Protein AF-A0A8S0FTX5-F1 (afdb_monomer_lite)

Foldseek 3Di:
DLVVLVVCVVVVAQEDEDAQAPALAGLAPDQQGAHDCPQPVATNDDNPDRRQQVVQVSSVVSNHAYAHEHALWFQDPFQDPVVVVRLVVQPPHRVHGCCVVCVVQWDDDPGTITGDPPDVVSVVSSVVRVVVDVVPDPHPHYHYDDPDDPPDDPPDD

Radius of gyration: 16.83 Å; chains: 1; bounding box: 42×27×59 Å

InterPro domains:
  IPR003790 Glycosyl hydrolase-like 10 [PF02638] (1-150)
  IPR017853 Glycoside hydrolase superfamily [SSF51445] (3-145)
  IPR052177 Divisome-localized Glycosyl Hydrolase [PTHR43405] (2-148)

Organism: Escherichia coli (NCBI:txid562)

Secondary structure (DSSP, 8-state):
-HHHHHHHHHTT--EEEEEEESSSSBSS--SSSPBPHHHHSSTT---SS-HHHHHHHHHHTTT-EEEEEE-SSB--S---HHHHHHHHHGGGSSSPPHHHH-GGGEEEETTEEEE-TTSHHHHHHHHHHHHHHHHHS--SEEEE-------------

pLDDT: mean 92.81, std 14.63, range [36.41, 98.69]

Sequence (157 aa):
MIDKLDHLQRLGINTVFFQVKPDGTALWPSKILPWSDLMTGKIGENPGYDPLQFMLDEAHKRGMKVHAWFNPYRVSVNTKPGTIRELNSTLSQQPASVYVQHRDWIRTSGDRFVLDPGIPEVQDWITSIVAEVVSRYPVDGVQFDDYLAILSHQVHG

Structure (mmCIF, N/CA/C/O backbone):
data_AF-A0A8S0FTX5-F1
#
_entry.id   AF-A0A8S0FTX5-F1
#
loop_
_atom_site.group_PDB
_atom_site.id
_atom_site.type_symbol
_atom_site.label_atom_id
_atom_site.label_alt_id
_atom_site.label_comp_id
_atom_site.label_asym_id
_atom_site.label_entity_id
_atom_site.label_seq_id
_atom_site.pdbx_PDB_ins_code
_atom_site.Cartn_x
_atom_site.Cartn_y
_atom_site.Cartn_z
_atom_site.occupancy
_atom_site.B_iso_or_equiv
_atom_site.auth_seq_id
_atom_site.auth_comp_id
_atom_site.auth_asym_id
_atom_site.auth_atom_id
_atom_site.pdbx_PDB_model_num
ATOM 1 N N . MET A 1 1 ? -6.545 11.758 13.683 1.00 83.38 1 MET A N 1
ATOM 2 C CA . MET A 1 1 ? -7.378 10.661 13.134 1.00 83.38 1 MET A CA 1
ATOM 3 C C . MET A 1 1 ? -8.591 10.401 14.018 1.00 83.38 1 MET A C 1
ATOM 5 O O . MET A 1 1 ? -9.698 10.438 13.506 1.00 83.38 1 MET A O 1
ATOM 9 N N . ILE A 1 2 ? -8.390 10.257 15.331 1.00 93.88 2 ILE A N 1
ATOM 10 C CA . ILE A 1 2 ? -9.449 10.106 16.345 1.00 93.88 2 ILE A CA 1
ATOM 11 C C . ILE A 1 2 ? -10.543 11.182 16.236 1.00 93.88 2 ILE A C 1
ATOM 13 O O . ILE A 1 2 ? -11.688 10.833 15.976 1.00 93.88 2 ILE A O 1
ATOM 17 N N . ASP A 1 3 ? -10.188 12.472 16.269 1.00 94.50 3 ASP A N 1
ATOM 18 C CA . ASP A 1 3 ? -11.183 13.560 16.185 1.00 94.50 3 ASP A CA 1
ATOM 19 C C . ASP A 1 3 ? -12.047 13.505 14.916 1.00 94.50 3 ASP A C 1
ATOM 21 O O . ASP A 1 3 ? -13.216 13.894 14.924 1.00 94.50 3 ASP A O 1
ATOM 25 N N . LYS A 1 4 ? -11.472 13.009 13.808 1.00 93.81 4 LYS A N 1
ATOM 26 C CA . LYS A 1 4 ? -12.204 12.810 12.552 1.00 93.81 4 LYS A CA 1
ATOM 27 C C . LYS A 1 4 ? -13.207 11.671 12.703 1.00 93.81 4 LYS A C 1
ATOM 29 O O . LYS A 1 4 ? -14.354 11.855 12.324 1.00 93.81 4 LYS A O 1
ATOM 34 N N . LEU A 1 5 ? -12.809 10.536 13.279 1.00 95.75 5 LEU A N 1
ATOM 35 C CA . LEU A 1 5 ? -13.717 9.414 13.535 1.00 95.75 5 LEU A CA 1
ATOM 36 C C . LEU A 1 5 ? -14.842 9.806 14.500 1.00 95.75 5 LEU A C 1
ATOM 38 O O . LEU A 1 5 ? -16.001 9.529 14.211 1.00 95.75 5 LEU A O 1
ATOM 42 N N . ASP A 1 6 ? -14.532 10.535 15.575 1.00 96.06 6 ASP A N 1
ATOM 43 C CA . ASP A 1 6 ? -15.546 11.054 16.501 1.00 96.06 6 ASP A CA 1
ATOM 44 C C . ASP A 1 6 ? -16.527 11.991 15.791 1.00 96.06 6 ASP A C 1
ATOM 46 O O . ASP A 1 6 ? -17.733 11.963 16.037 1.00 96.06 6 ASP A O 1
ATOM 50 N N . HIS A 1 7 ? -16.021 12.840 14.895 1.00 96.56 7 HIS A N 1
ATOM 51 C CA . HIS A 1 7 ? -16.865 13.722 14.104 1.00 96.56 7 HIS A CA 1
ATOM 52 C C . HIS A 1 7 ? -17.771 12.947 13.142 1.00 96.56 7 HIS A C 1
ATOM 54 O O . HIS A 1 7 ? -18.969 13.214 13.114 1.00 96.56 7 HIS A O 1
ATOM 60 N N . LEU A 1 8 ? -17.231 11.971 12.406 1.00 95.56 8 LEU A N 1
ATOM 61 C CA . LEU A 1 8 ? -18.004 11.122 11.493 1.00 95.56 8 LEU A CA 1
ATOM 62 C C . LEU A 1 8 ? -19.091 10.345 12.250 1.00 95.56 8 LEU A C 1
ATOM 64 O O . LEU A 1 8 ? -20.241 10.328 11.816 1.00 95.56 8 LEU A O 1
ATOM 68 N N . GLN A 1 9 ? -18.761 9.786 13.416 1.00 96.31 9 GLN A N 1
ATOM 69 C CA . GLN A 1 9 ? -19.722 9.080 14.261 1.00 96.31 9 GLN A CA 1
ATOM 70 C C . GLN A 1 9 ? -20.859 10.006 14.725 1.00 96.31 9 GLN A C 1
ATOM 72 O O . GLN A 1 9 ? -22.026 9.629 14.640 1.00 96.31 9 GLN A O 1
ATOM 77 N N . ARG A 1 10 ? -20.554 11.247 15.145 1.00 96.81 10 ARG A N 1
ATOM 78 C CA . ARG A 1 10 ? -21.583 12.249 15.504 1.00 96.81 10 ARG A CA 1
ATOM 79 C C . ARG A 1 10 ? -22.504 12.612 14.337 1.00 96.81 10 ARG A C 1
ATOM 81 O O . ARG A 1 10 ? -23.646 12.989 14.572 1.00 96.81 10 ARG A O 1
ATOM 88 N N . LEU A 1 11 ? -22.018 12.501 13.102 1.00 97.19 11 LEU A N 1
ATOM 89 C CA . LEU A 1 11 ? -22.813 12.702 11.888 1.00 97.19 11 LEU A CA 1
ATOM 90 C C . LEU A 1 11 ? -23.630 11.459 11.488 1.00 97.19 11 LEU A C 1
ATOM 92 O O . LEU A 1 11 ? -24.319 11.491 10.472 1.00 97.19 11 LEU A O 1
ATOM 96 N N . GLY A 1 12 ? -23.563 10.367 12.257 1.00 96.38 12 GLY A N 1
ATOM 97 C CA . GLY A 1 12 ? -24.260 9.114 11.960 1.00 96.38 12 GLY A CA 1
ATOM 98 C C . GLY A 1 12 ? -23.581 8.253 10.891 1.00 96.38 12 GLY A C 1
ATOM 99 O O . GLY A 1 12 ? -24.172 7.277 10.429 1.00 96.38 12 GLY A O 1
ATOM 100 N N . ILE A 1 13 ? -22.348 8.582 10.489 1.00 97.38 13 ILE A N 1
ATOM 101 C CA . ILE A 1 13 ? -21.572 7.755 9.559 1.00 97.38 13 ILE A CA 1
ATOM 102 C C . ILE A 1 13 ? -21.100 6.502 10.296 1.00 97.38 13 ILE A C 1
ATOM 104 O O . ILE A 1 13 ? -20.547 6.579 11.390 1.00 97.38 13 ILE A O 1
ATOM 108 N N . ASN A 1 14 ? -21.298 5.345 9.668 1.00 96.69 14 ASN A N 1
ATOM 109 C CA . ASN A 1 14 ? -20.987 4.036 10.243 1.00 96.69 14 ASN A CA 1
ATOM 110 C C . ASN A 1 14 ? -19.910 3.261 9.470 1.00 96.69 14 ASN A C 1
ATOM 112 O O . ASN A 1 14 ? -19.592 2.144 9.855 1.00 96.69 14 ASN A O 1
ATOM 116 N N . THR A 1 15 ? -19.379 3.812 8.375 1.00 97.81 15 THR A N 1
ATOM 117 C CA . THR A 1 15 ? -18.405 3.134 7.508 1.00 97.81 15 THR A CA 1
ATOM 118 C C . THR A 1 15 ? -17.348 4.123 7.035 1.00 97.81 15 THR A C 1
ATOM 120 O O . THR A 1 15 ? -17.674 5.235 6.619 1.00 97.81 15 THR A O 1
ATOM 123 N N . VAL A 1 16 ? -16.082 3.713 7.085 1.00 97.44 16 VAL A N 1
ATOM 124 C CA . VAL A 1 16 ? -14.923 4.466 6.601 1.00 97.44 16 VAL A CA 1
ATOM 125 C C . VAL A 1 16 ? -14.259 3.688 5.472 1.00 97.44 16 VAL A C 1
ATOM 127 O O . VAL A 1 16 ? -13.898 2.526 5.640 1.00 97.44 16 VAL A O 1
ATOM 130 N N . PHE A 1 17 ? -14.046 4.345 4.334 1.00 97.44 17 PHE A N 1
ATOM 131 C CA . PHE A 1 17 ? -13.146 3.854 3.293 1.00 97.44 17 PHE A CA 1
ATOM 132 C C . PHE A 1 17 ? -11.752 4.409 3.566 1.00 97.44 17 PHE A C 1
ATOM 134 O O . PHE A 1 17 ? -11.515 5.608 3.406 1.00 97.44 17 PHE A O 1
ATOM 141 N N . PHE A 1 18 ? -10.838 3.558 4.021 1.00 97.69 18 PHE A N 1
ATOM 142 C CA . PHE A 1 18 ? -9.475 3.970 4.343 1.00 97.69 18 PHE A CA 1
ATOM 143 C C . PHE A 1 18 ? -8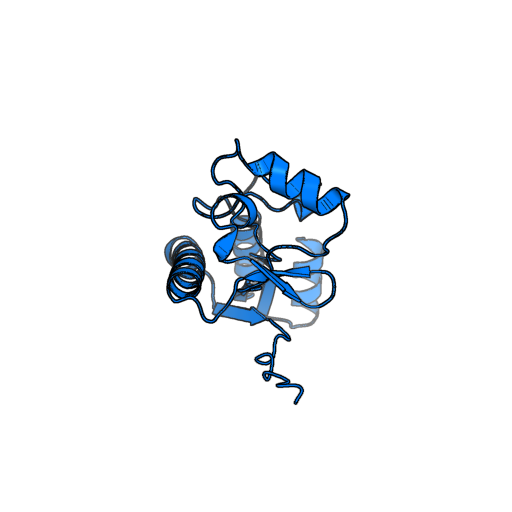.534 3.563 3.212 1.00 97.69 18 PHE A C 1
ATOM 145 O O . PHE A 1 18 ? -8.417 2.377 2.911 1.00 97.69 18 PHE A O 1
ATOM 152 N N . GLN A 1 19 ? -7.888 4.538 2.566 1.00 97.06 19 GLN A N 1
ATOM 153 C CA . GLN A 1 19 ? -6.970 4.283 1.454 1.00 97.06 19 GLN A CA 1
ATOM 154 C C . GLN A 1 19 ? -5.692 3.623 1.966 1.00 97.06 19 GLN A C 1
ATOM 156 O O . GLN A 1 19 ? -4.785 4.312 2.409 1.00 97.06 19 GLN A O 1
ATOM 161 N N . VAL A 1 20 ? -5.614 2.297 1.912 1.00 97.94 20 VAL A N 1
ATOM 162 C CA . VAL A 1 20 ? -4.454 1.547 2.414 1.00 97.94 20 VAL A CA 1
ATOM 163 C C . VAL A 1 20 ? -3.331 1.480 1.385 1.00 97.94 20 VAL A C 1
ATOM 165 O O . VAL A 1 20 ? -2.161 1.499 1.759 1.00 97.94 20 VAL A O 1
ATOM 168 N N . LYS A 1 21 ? -3.686 1.427 0.095 1.00 97.56 21 LYS A N 1
ATOM 169 C CA . LYS A 1 21 ? -2.763 1.387 -1.048 1.00 97.56 21 LYS A CA 1
ATOM 170 C C . LYS A 1 21 ? -3.075 2.566 -1.979 1.00 97.56 21 LYS A C 1
ATOM 172 O O . LYS A 1 21 ? -3.925 2.418 -2.862 1.00 97.56 21 LYS A O 1
ATOM 177 N N . PRO A 1 22 ? -2.459 3.741 -1.774 1.00 95.56 22 PRO A N 1
ATOM 178 C CA . PRO A 1 22 ? -2.685 4.910 -2.629 1.00 95.56 22 PRO A CA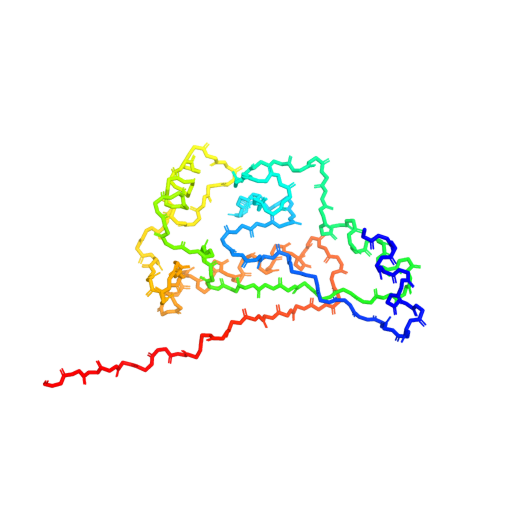 1
ATOM 179 C C . PRO A 1 22 ? -2.081 4.748 -4.035 1.00 95.56 22 PRO A C 1
ATOM 181 O O . PRO A 1 22 ? -2.643 5.250 -5.010 1.00 95.56 22 PRO A O 1
ATOM 184 N N . ASP A 1 23 ? -0.955 4.042 -4.138 1.00 95.62 23 ASP A N 1
ATOM 185 C CA . ASP A 1 23 ? -0.198 3.775 -5.365 1.00 95.62 23 ASP A CA 1
ATOM 186 C C . ASP A 1 23 ? 0.648 2.491 -5.216 1.00 95.62 23 ASP A C 1
ATOM 188 O O . ASP A 1 23 ? 0.168 1.507 -4.654 1.00 95.62 23 ASP A O 1
ATOM 192 N N . GLY A 1 24 ? 1.885 2.445 -5.723 1.00 96.56 24 GLY A N 1
ATOM 193 C CA . GLY A 1 24 ? 2.799 1.306 -5.584 1.00 96.56 24 GLY A CA 1
ATOM 194 C C . GLY A 1 24 ? 3.369 1.112 -4.171 1.00 96.56 24 GLY A C 1
ATOM 195 O O . GLY A 1 24 ? 4.415 0.479 -4.034 1.00 96.56 24 GLY A O 1
ATOM 196 N N . THR A 1 25 ? 2.722 1.673 -3.146 1.00 98.12 25 THR A N 1
ATOM 197 C CA . THR A 1 25 ? 3.157 1.699 -1.745 1.00 98.12 25 THR A CA 1
ATOM 198 C C . THR A 1 25 ? 2.019 1.339 -0.777 1.00 98.12 25 THR A C 1
ATOM 200 O O . THR A 1 25 ? 0.849 1.281 -1.165 1.00 98.12 25 THR A O 1
ATOM 203 N N . ALA A 1 26 ? 2.356 1.078 0.490 1.00 98.31 26 ALA A N 1
ATOM 204 C CA . ALA A 1 26 ? 1.430 0.608 1.521 1.00 98.31 26 ALA A CA 1
ATOM 205 C C . ALA A 1 26 ? 1.398 1.495 2.778 1.00 98.31 26 ALA A C 1
ATOM 207 O O . ALA A 1 26 ? 2.424 1.995 3.243 1.00 98.31 26 ALA A O 1
ATOM 208 N N . LEU A 1 27 ? 0.209 1.615 3.378 1.00 98.25 27 LEU A N 1
ATOM 209 C CA . LEU A 1 27 ? -0.026 2.151 4.727 1.00 98.25 27 LEU A CA 1
ATOM 210 C C . LEU A 1 27 ? -0.243 1.032 5.763 1.00 98.25 27 LEU A C 1
ATOM 212 O O . LEU A 1 27 ? -1.067 1.150 6.667 1.00 98.25 27 LEU A O 1
ATOM 216 N N . TRP A 1 28 ? 0.505 -0.060 5.614 1.00 98.56 28 TRP A N 1
ATOM 217 C CA . TRP A 1 28 ? 0.631 -1.169 6.561 1.00 98.56 28 TRP A CA 1
ATOM 218 C C . TRP A 1 28 ? 2.025 -1.808 6.381 1.00 98.56 28 TRP A C 1
ATOM 220 O O . TRP A 1 28 ? 2.641 -1.613 5.329 1.00 98.56 28 TRP A O 1
ATOM 230 N N . PRO A 1 29 ? 2.546 -2.580 7.355 1.00 98.12 29 PRO A N 1
ATOM 231 C CA . PRO A 1 29 ? 3.814 -3.299 7.234 1.00 98.12 29 PRO A CA 1
ATOM 232 C C . PRO A 1 29 ? 3.683 -4.481 6.261 1.00 98.12 29 PRO A C 1
ATOM 234 O O . PRO A 1 29 ? 3.580 -5.644 6.674 1.00 98.12 29 PRO A O 1
ATOM 237 N N . SER A 1 30 ? 3.629 -4.177 4.965 1.00 98.38 30 SER A N 1
ATOM 238 C CA . SER A 1 30 ? 3.533 -5.145 3.873 1.00 98.38 30 SER A CA 1
ATOM 239 C C . SER A 1 30 ? 4.850 -5.890 3.669 1.00 98.38 30 SER A C 1
ATOM 241 O O . SER A 1 30 ? 5.935 -5.332 3.822 1.00 98.38 30 SER A O 1
ATOM 243 N N . LYS A 1 31 ? 4.754 -7.164 3.284 1.00 97.75 31 LYS A N 1
ATOM 244 C CA . LYS A 1 31 ? 5.894 -7.943 2.780 1.00 97.75 31 LYS A CA 1
ATOM 245 C C . LYS A 1 31 ? 6.085 -7.804 1.265 1.00 97.75 31 LYS A C 1
ATOM 247 O O . LYS A 1 31 ? 7.066 -8.319 0.739 1.00 97.75 31 LYS A O 1
ATOM 252 N N . ILE A 1 32 ? 5.148 -7.147 0.580 1.00 98.31 32 ILE A N 1
ATOM 253 C CA . ILE A 1 32 ? 5.075 -7.037 -0.883 1.00 98.31 32 ILE A CA 1
ATOM 254 C C . ILE A 1 32 ? 5.363 -5.601 -1.337 1.00 98.31 32 ILE A C 1
ATOM 256 O O . ILE A 1 32 ? 6.050 -5.400 -2.333 1.00 98.31 32 ILE A O 1
ATOM 260 N N . LEU A 1 33 ? 4.853 -4.605 -0.607 1.00 98.38 33 LEU A N 1
ATOM 261 C CA . LEU A 1 33 ? 4.913 -3.187 -0.967 1.00 98.38 33 LEU A CA 1
ATOM 262 C C . LEU A 1 33 ? 5.800 -2.383 -0.008 1.00 98.38 33 LEU A C 1
ATOM 264 O O . LEU A 1 33 ? 5.722 -2.595 1.205 1.00 98.38 33 LEU A O 1
ATOM 268 N N . PRO A 1 34 ? 6.609 -1.426 -0.500 1.00 98.12 34 PRO A N 1
ATOM 269 C CA . PRO A 1 34 ? 7.307 -0.496 0.378 1.00 98.12 34 PRO A CA 1
ATOM 270 C C . PRO A 1 34 ? 6.309 0.421 1.096 1.00 98.12 34 PRO A C 1
ATOM 272 O O . PRO A 1 34 ? 5.198 0.663 0.615 1.00 98.12 34 PRO A O 1
ATOM 275 N N . TRP A 1 35 ? 6.727 0.982 2.231 1.00 98.44 35 TRP A N 1
ATOM 276 C CA . TRP A 1 35 ? 5.956 2.008 2.933 1.00 98.44 35 TRP A CA 1
ATOM 277 C C . TRP A 1 35 ? 5.670 3.215 2.043 1.00 98.44 35 TRP A C 1
ATOM 279 O O . TRP A 1 35 ? 6.523 3.645 1.264 1.00 98.44 35 TRP A O 1
ATOM 289 N N . SER A 1 36 ? 4.470 3.767 2.185 1.00 97.56 36 SER A N 1
ATOM 290 C CA . SER A 1 36 ? 4.072 4.995 1.505 1.00 97.56 36 SER A CA 1
ATOM 291 C C . SER A 1 36 ? 4.791 6.218 2.065 1.00 97.56 36 SER A C 1
ATOM 293 O O . SER A 1 36 ? 4.942 6.379 3.277 1.00 97.56 36 SER A O 1
ATOM 295 N N . ASP A 1 37 ? 5.160 7.121 1.165 1.00 95.50 37 ASP A N 1
ATOM 296 C CA . ASP A 1 37 ? 5.673 8.454 1.463 1.00 95.50 37 ASP A CA 1
ATOM 297 C C . ASP A 1 37 ? 4.624 9.370 2.112 1.00 95.50 37 ASP A C 1
ATOM 299 O O . ASP A 1 37 ? 4.989 10.371 2.721 1.00 95.50 37 ASP A O 1
ATOM 303 N N . LEU A 1 38 ? 3.330 9.035 2.070 1.00 94.50 38 LEU A N 1
ATOM 304 C CA . LEU A 1 38 ? 2.269 9.862 2.661 1.00 94.50 38 LEU A CA 1
ATOM 305 C C . LEU A 1 38 ? 2.449 10.137 4.163 1.00 94.50 38 LEU A C 1
ATOM 307 O O . LEU A 1 38 ? 1.930 11.134 4.667 1.00 94.50 38 LEU A O 1
ATOM 311 N N . MET A 1 39 ? 3.159 9.264 4.882 1.00 89.06 39 MET A N 1
ATOM 312 C CA . MET A 1 39 ? 3.365 9.401 6.328 1.00 89.06 39 MET A CA 1
ATOM 313 C C . MET A 1 39 ? 4.706 10.040 6.695 1.00 89.06 39 MET A C 1
ATOM 315 O O . MET A 1 39 ? 4.797 10.705 7.725 1.00 89.06 39 MET A O 1
ATOM 319 N N . THR A 1 40 ? 5.741 9.828 5.883 1.00 95.19 40 THR A N 1
ATOM 320 C CA . THR A 1 40 ? 7.144 10.152 6.212 1.00 95.19 40 THR A CA 1
ATOM 321 C C . THR A 1 40 ? 7.794 11.111 5.214 1.00 95.19 40 THR A C 1
ATOM 323 O O . THR A 1 40 ? 8.845 11.680 5.492 1.00 95.19 40 THR A O 1
ATOM 326 N N . GLY A 1 41 ? 7.179 11.307 4.048 1.00 94.88 41 GLY A N 1
ATOM 327 C CA . GLY A 1 41 ? 7.739 12.025 2.907 1.00 94.88 41 GLY A CA 1
ATOM 328 C C . GLY A 1 41 ? 8.745 11.215 2.086 1.00 94.88 41 GLY A C 1
ATOM 329 O O . GLY A 1 41 ? 9.382 11.792 1.206 1.00 94.88 41 GLY A O 1
ATOM 330 N N . LYS A 1 42 ? 8.924 9.917 2.378 1.00 95.88 42 LYS A N 1
ATOM 331 C CA . LYS A 1 42 ? 9.885 9.056 1.683 1.00 95.88 42 LYS A CA 1
ATOM 332 C C . LYS A 1 42 ? 9.379 7.625 1.527 1.00 95.88 42 LYS A C 1
ATOM 334 O O . LYS A 1 42 ? 9.076 6.955 2.517 1.00 95.88 42 LYS A O 1
ATOM 339 N N . ILE A 1 43 ? 9.393 7.117 0.294 1.00 97.81 43 ILE A N 1
ATOM 340 C CA . ILE A 1 43 ? 9.042 5.716 0.018 1.00 97.81 43 ILE A CA 1
ATOM 341 C C . ILE A 1 43 ? 9.965 4.762 0.791 1.00 97.81 43 ILE A C 1
ATOM 343 O O . ILE A 1 43 ? 11.192 4.899 0.784 1.00 97.81 43 ILE A O 1
ATOM 347 N N . GLY A 1 44 ? 9.360 3.764 1.435 1.00 97.00 44 GLY A N 1
ATOM 348 C CA . GLY A 1 44 ? 10.042 2.703 2.175 1.00 97.00 44 GLY A CA 1
ATOM 349 C C . GLY A 1 44 ? 10.425 3.063 3.612 1.00 97.00 44 GLY A C 1
ATOM 350 O O . GLY A 1 44 ? 10.881 2.186 4.346 1.00 97.00 44 GLY A O 1
ATOM 351 N N . GLU A 1 45 ? 10.226 4.310 4.048 1.00 97.31 45 GLU A N 1
ATOM 352 C CA . GLU A 1 45 ? 10.501 4.711 5.428 1.00 97.31 45 GLU A CA 1
ATOM 353 C C . GLU A 1 45 ? 9.351 4.314 6.364 1.00 97.31 45 GLU A C 1
ATOM 355 O O . GLU A 1 45 ? 8.198 4.682 6.150 1.00 97.31 45 GLU A O 1
ATOM 360 N N . ASN A 1 46 ? 9.670 3.545 7.409 1.00 97.06 46 ASN A N 1
ATOM 361 C CA . ASN A 1 46 ? 8.689 3.062 8.378 1.00 97.06 46 ASN A CA 1
ATOM 362 C C . ASN A 1 46 ? 8.195 4.222 9.269 1.00 97.06 46 ASN A C 1
ATOM 364 O O . ASN A 1 46 ? 9.017 4.818 9.967 1.00 97.06 46 ASN A O 1
ATOM 368 N N . PRO A 1 47 ? 6.878 4.503 9.329 1.00 97.00 47 PRO A N 1
ATOM 369 C CA . PRO A 1 47 ? 6.328 5.593 10.139 1.00 97.00 47 PRO A CA 1
ATOM 370 C C . PRO A 1 47 ? 6.352 5.331 11.658 1.00 97.00 47 PRO A C 1
ATOM 372 O O . PRO A 1 47 ? 5.916 6.181 12.432 1.00 97.00 47 PRO A O 1
ATOM 375 N N . GLY A 1 48 ? 6.826 4.163 12.104 1.00 97.62 48 GLY A N 1
ATOM 376 C CA . GLY A 1 48 ? 6.965 3.797 13.518 1.00 97.62 48 GLY A CA 1
ATOM 377 C C . GLY A 1 48 ? 5.726 3.143 14.138 1.00 97.62 48 GLY A C 1
ATOM 378 O O . GLY A 1 48 ? 5.758 2.765 15.306 1.00 97.62 48 GLY A O 1
ATOM 379 N N . TYR A 1 49 ? 4.648 2.979 13.371 1.00 97.25 49 TYR A N 1
ATOM 380 C CA . TYR A 1 49 ? 3.421 2.285 13.770 1.00 97.25 49 TYR A CA 1
ATOM 381 C C . TYR A 1 49 ? 2.713 1.700 12.539 1.00 97.25 49 TYR A C 1
ATOM 383 O O . TYR A 1 49 ? 3.115 1.983 11.414 1.00 97.25 49 TYR A O 1
ATOM 391 N N . ASP A 1 50 ? 1.676 0.883 12.740 1.00 98.19 50 ASP A N 1
ATOM 392 C CA . ASP A 1 50 ? 0.832 0.332 11.669 1.00 98.19 50 ASP A CA 1
ATOM 393 C C . ASP A 1 50 ? -0.428 1.209 11.483 1.00 98.19 50 ASP A C 1
ATOM 395 O O . ASP A 1 50 ? -1.330 1.159 12.330 1.00 98.19 50 ASP A O 1
ATOM 399 N N . PRO A 1 51 ? -0.514 2.036 10.418 1.00 98.00 51 PRO A N 1
ATOM 400 C CA . PRO A 1 51 ? -1.646 2.939 10.217 1.00 98.00 51 PRO A CA 1
ATOM 401 C C . PRO A 1 51 ? -2.973 2.218 9.973 1.00 98.00 51 PRO A C 1
ATOM 403 O O . PRO A 1 51 ? -4.011 2.694 10.438 1.00 98.00 51 PRO A O 1
ATOM 406 N N . LEU A 1 52 ? -2.953 1.081 9.269 1.00 98.44 52 LEU A N 1
ATOM 407 C CA . LEU A 1 52 ? -4.145 0.276 9.017 1.00 98.44 52 LEU A CA 1
ATOM 408 C C . LEU A 1 52 ? -4.670 -0.335 10.316 1.00 98.44 52 LEU A C 1
ATOM 410 O O . LEU A 1 52 ? -5.856 -0.179 10.611 1.00 98.44 52 LEU A O 1
ATOM 414 N N . GLN A 1 53 ? -3.801 -0.953 11.123 1.00 98.56 53 GLN A N 1
ATOM 415 C CA . GLN A 1 53 ? -4.223 -1.504 12.414 1.00 98.56 53 GLN A CA 1
ATOM 416 C C . GLN A 1 53 ? -4.801 -0.414 13.320 1.00 98.56 53 GLN A C 1
ATOM 418 O O . GLN A 1 53 ? -5.881 -0.584 13.877 1.00 98.56 53 GLN A O 1
ATOM 423 N N . PHE A 1 54 ? -4.128 0.736 13.411 1.00 98.25 54 PHE A N 1
ATOM 424 C CA . PHE A 1 54 ? -4.611 1.848 14.223 1.00 98.25 54 PHE A CA 1
ATOM 425 C C . PHE A 1 54 ? -5.988 2.351 13.750 1.00 98.25 54 PHE A C 1
ATOM 427 O O . PHE A 1 54 ? -6.855 2.641 14.573 1.00 98.25 54 PHE A O 1
ATOM 434 N N . MET A 1 55 ? -6.212 2.461 12.433 1.00 98.25 55 MET A N 1
ATOM 435 C CA . MET A 1 55 ? -7.514 2.867 11.890 1.00 98.25 55 MET A CA 1
ATOM 436 C C . MET A 1 55 ? -8.615 1.865 12.251 1.00 98.25 55 MET A C 1
ATOM 438 O O . MET A 1 55 ? -9.696 2.284 12.663 1.00 98.25 55 MET A O 1
ATOM 442 N N . LEU A 1 56 ? -8.341 0.566 12.111 1.00 98.62 56 LEU A N 1
ATOM 443 C CA . LEU A 1 56 ? -9.278 -0.503 12.460 1.00 98.62 56 LEU A CA 1
ATOM 444 C C . LEU A 1 56 ? -9.641 -0.452 13.943 1.00 98.62 56 LEU A C 1
ATOM 446 O O . LEU A 1 56 ? -10.819 -0.349 14.276 1.00 98.62 56 LEU A O 1
ATOM 450 N N . ASP A 1 57 ? -8.637 -0.411 14.821 1.00 98.44 57 ASP A N 1
ATOM 451 C CA . ASP A 1 57 ? -8.841 -0.378 16.269 1.00 98.44 57 ASP A CA 1
ATOM 452 C C . ASP A 1 57 ? -9.697 0.824 16.692 1.00 98.44 57 ASP A C 1
ATOM 454 O O . ASP A 1 57 ? -10.625 0.694 17.493 1.00 98.44 57 ASP A O 1
ATOM 458 N N . GLU A 1 58 ? -9.416 2.011 16.151 1.00 98.25 58 GLU A N 1
ATOM 459 C CA . GLU A 1 58 ? -10.153 3.222 16.508 1.00 98.25 58 GLU A CA 1
ATOM 460 C C . GLU A 1 58 ? -11.559 3.282 15.897 1.00 98.25 58 GLU A C 1
ATOM 462 O O . GLU A 1 58 ? -12.489 3.768 16.549 1.00 98.25 58 GLU A O 1
ATOM 467 N N . ALA A 1 59 ? -11.752 2.789 14.675 1.00 98.12 59 ALA A N 1
ATOM 468 C CA . ALA A 1 59 ? -13.067 2.743 14.041 1.00 98.12 59 ALA A CA 1
ATOM 469 C C . ALA A 1 59 ? -13.977 1.698 14.707 1.00 98.12 59 ALA A C 1
ATOM 471 O O . ALA A 1 59 ? -15.129 1.995 15.038 1.00 98.12 59 ALA A O 1
ATOM 472 N N . HIS A 1 60 ? -13.452 0.506 14.999 1.00 98.44 60 HIS A N 1
ATOM 473 C CA . HIS A 1 60 ? -14.215 -0.576 15.626 1.00 98.44 60 HIS A CA 1
ATOM 474 C C . HIS A 1 60 ? -14.644 -0.238 17.058 1.00 98.44 60 HIS A C 1
ATOM 476 O O . HIS A 1 60 ? -15.780 -0.534 17.425 1.00 98.44 60 HIS A O 1
ATOM 482 N N . LYS A 1 61 ? -13.829 0.497 17.836 1.00 97.88 61 LYS A N 1
ATOM 483 C CA . LYS A 1 61 ? -14.242 1.061 19.147 1.00 97.88 61 LYS A CA 1
ATOM 484 C C . LYS A 1 61 ? -15.496 1.939 19.062 1.00 97.88 61 LYS A C 1
ATOM 486 O O . LYS A 1 61 ? -16.201 2.105 20.054 1.00 97.88 61 LYS A O 1
ATOM 491 N N . ARG A 1 62 ? -15.772 2.508 17.887 1.00 97.44 62 ARG A N 1
ATOM 492 C CA . ARG A 1 62 ? -16.917 3.387 17.606 1.00 97.44 62 ARG A CA 1
ATOM 493 C C . ARG A 1 62 ? -18.066 2.663 16.902 1.00 97.44 62 ARG A C 1
ATOM 495 O O . ARG A 1 62 ? -19.044 3.308 16.526 1.00 97.44 62 ARG A O 1
ATOM 502 N N . GLY A 1 63 ? -17.959 1.347 16.710 1.00 97.25 63 GLY A N 1
ATOM 503 C CA . GLY A 1 63 ? -18.919 0.565 15.930 1.00 97.25 63 GLY A CA 1
ATOM 504 C C . GLY A 1 63 ? -18.938 0.936 14.444 1.00 97.25 63 GLY A C 1
ATOM 505 O O . GLY A 1 63 ? -19.939 0.693 13.772 1.00 97.25 63 GLY A O 1
ATOM 506 N N . MET A 1 64 ? -17.868 1.557 13.936 1.00 98.44 64 MET A N 1
ATOM 507 C CA . MET A 1 64 ? -17.734 1.910 12.525 1.00 98.44 64 MET A CA 1
ATOM 508 C C . MET A 1 64 ? -17.022 0.789 11.770 1.00 98.44 64 MET A C 1
ATOM 510 O O . MET A 1 64 ? -16.000 0.296 12.233 1.00 98.44 64 MET A O 1
ATOM 514 N N . LYS A 1 65 ? -17.520 0.438 10.587 1.00 98.56 65 LYS A N 1
ATOM 515 C CA . LYS A 1 65 ? -16.868 -0.486 9.656 1.00 98.56 65 LYS A CA 1
ATOM 516 C C . LYS A 1 65 ? -15.706 0.187 8.935 1.00 98.56 65 LYS A C 1
ATOM 518 O O . LYS A 1 65 ? -15.772 1.383 8.640 1.00 98.56 65 LYS A O 1
ATOM 523 N N . VAL A 1 66 ? -14.693 -0.585 8.565 1.00 98.62 66 VAL A N 1
ATOM 524 C CA . VAL A 1 66 ? -13.567 -0.125 7.748 1.00 98.62 66 VAL A CA 1
ATOM 525 C C . VAL A 1 66 ? -13.458 -0.968 6.489 1.00 98.62 66 VAL A C 1
ATOM 527 O O . VAL A 1 66 ? -13.193 -2.167 6.538 1.00 98.62 66 VAL A O 1
ATOM 530 N N . HIS A 1 67 ? -13.620 -0.317 5.343 1.00 98.69 67 HIS A N 1
ATOM 531 C CA . HIS A 1 67 ? -13.320 -0.906 4.048 1.00 98.69 67 HIS A CA 1
ATOM 532 C C . HIS A 1 67 ? -11.913 -0.476 3.625 1.00 98.69 67 HIS A C 1
ATOM 534 O O . HIS A 1 67 ? -11.627 0.721 3.518 1.00 98.69 67 HIS A O 1
ATOM 540 N N . ALA A 1 68 ? -11.039 -1.448 3.371 1.00 98.50 68 ALA A N 1
ATOM 541 C CA . ALA A 1 68 ? -9.705 -1.192 2.851 1.00 98.50 68 ALA A CA 1
ATOM 542 C C . ALA A 1 68 ? -9.804 -0.768 1.383 1.00 98.50 68 ALA A C 1
ATOM 544 O O . ALA A 1 68 ? -10.279 -1.524 0.534 1.00 98.50 68 ALA A O 1
ATOM 545 N N . TRP A 1 69 ? -9.377 0.458 1.097 1.00 98.00 69 TRP A N 1
ATOM 546 C CA . TRP A 1 69 ? -9.418 1.039 -0.234 1.00 98.00 69 TRP A CA 1
ATOM 547 C C . TRP A 1 69 ? -8.053 0.932 -0.926 1.00 98.00 69 TRP A C 1
ATOM 549 O O . TRP A 1 69 ? -7.039 1.421 -0.423 1.00 98.00 69 TRP A O 1
ATOM 559 N N . PHE A 1 70 ? -8.045 0.304 -2.101 1.00 97.62 70 PHE A N 1
ATOM 560 C CA . PHE A 1 70 ? -6.872 0.141 -2.949 1.00 97.62 70 PHE A CA 1
ATOM 561 C C . PHE A 1 70 ? -7.041 0.896 -4.263 1.00 97.62 70 PHE A C 1
ATOM 563 O O . PHE A 1 70 ? -8.094 0.836 -4.902 1.00 97.62 70 PHE A O 1
ATOM 570 N N . ASN A 1 71 ? -5.963 1.533 -4.702 1.00 95.81 71 ASN A N 1
ATOM 571 C CA . ASN A 1 71 ? -5.744 1.821 -6.105 1.00 95.81 71 ASN A CA 1
ATOM 572 C C . ASN A 1 71 ? -4.956 0.643 -6.715 1.00 95.81 71 ASN A C 1
ATOM 574 O O . ASN A 1 71 ? -3.777 0.487 -6.380 1.00 95.81 71 ASN A O 1
ATOM 578 N N . PRO A 1 72 ? -5.573 -0.248 -7.510 1.00 94.44 72 PRO A N 1
ATOM 579 C CA . PRO A 1 72 ? -4.919 -1.477 -7.949 1.00 94.44 72 PRO A CA 1
ATOM 580 C C . PRO A 1 72 ? -3.716 -1.216 -8.862 1.00 94.44 72 PRO A C 1
ATOM 582 O O . PRO A 1 72 ? -2.648 -1.780 -8.611 1.00 94.44 72 PRO A O 1
ATOM 585 N N . TYR A 1 73 ? -3.842 -0.333 -9.859 1.00 96.25 73 TYR A N 1
ATOM 586 C CA . TYR A 1 73 ? -2.848 -0.238 -10.936 1.00 96.25 73 TYR A CA 1
ATOM 587 C C . TYR A 1 73 ? -1.891 0.946 -10.820 1.00 96.25 73 TYR A C 1
ATOM 589 O O . TYR A 1 73 ? -0.831 0.920 -11.444 1.00 96.25 73 TYR A O 1
ATOM 597 N N . ARG A 1 74 ? -2.199 1.992 -10.046 1.00 96.69 74 ARG A N 1
ATOM 598 C CA . ARG A 1 74 ? -1.298 3.146 -9.908 1.00 96.69 74 ARG A CA 1
ATOM 599 C C . ARG A 1 74 ? 0.013 2.745 -9.245 1.00 96.69 74 ARG A C 1
ATOM 601 O O . ARG A 1 74 ? 0.026 2.120 -8.186 1.00 96.69 74 ARG A O 1
ATOM 608 N N . VAL A 1 75 ? 1.109 3.187 -9.855 1.00 97.44 75 VAL A N 1
ATOM 609 C CA . VAL A 1 75 ? 2.474 3.046 -9.333 1.00 97.44 75 VAL A CA 1
ATOM 610 C C . VAL A 1 75 ? 2.995 4.381 -8.817 1.00 97.44 75 VAL A C 1
ATOM 612 O O . VAL A 1 75 ? 3.715 4.401 -7.825 1.00 97.44 75 VAL A O 1
ATOM 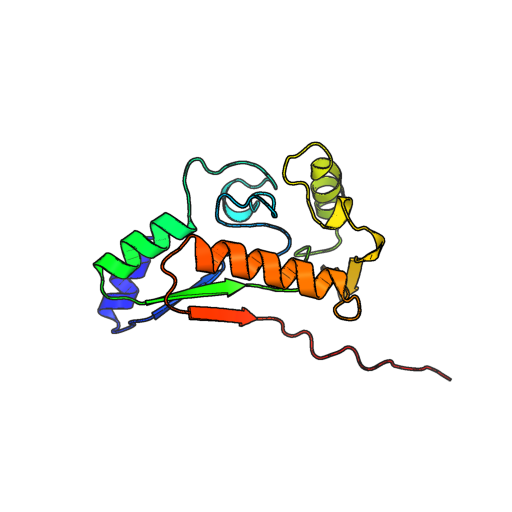615 N N . SER A 1 76 ? 2.612 5.494 -9.450 1.00 95.88 76 SER A N 1
ATOM 616 C CA . SER A 1 76 ? 3.013 6.831 -9.016 1.00 95.88 76 SER A CA 1
ATOM 617 C C . SER A 1 76 ? 1.912 7.875 -9.188 1.00 95.88 76 SER A C 1
ATOM 619 O O . SER A 1 76 ? 1.011 7.747 -10.019 1.00 95.88 76 SER A O 1
ATOM 621 N N . VAL A 1 77 ? 2.012 8.960 -8.420 1.00 92.62 77 VAL A N 1
ATOM 622 C CA . VAL A 1 77 ? 1.128 10.128 -8.553 1.00 92.62 77 VAL A CA 1
ATOM 623 C C . VAL A 1 77 ? 1.503 11.044 -9.717 1.00 92.62 77 VAL A C 1
ATOM 625 O O . VAL A 1 77 ? 0.659 11.819 -10.157 1.00 92.62 77 VAL A O 1
ATOM 628 N N . ASN A 1 78 ? 2.749 10.975 -10.202 1.00 95.38 78 ASN A N 1
ATOM 629 C CA . ASN A 1 78 ? 3.202 11.668 -11.405 1.00 95.38 78 ASN A CA 1
ATOM 630 C C . ASN A 1 78 ? 4.471 11.017 -12.026 1.00 95.38 78 ASN A C 1
ATOM 632 O O . ASN A 1 78 ? 5.054 10.101 -11.442 1.00 95.38 78 ASN A O 1
ATOM 636 N N . THR A 1 79 ? 4.932 11.505 -13.182 1.00 97.12 79 THR A N 1
ATOM 637 C CA . THR A 1 79 ? 6.129 11.050 -13.921 1.00 97.12 79 THR A CA 1
ATOM 638 C C . THR A 1 79 ? 7.274 12.070 -13.896 1.00 97.12 79 THR A C 1
ATOM 640 O O . THR A 1 79 ? 8.190 12.024 -14.719 1.00 97.12 79 THR A O 1
ATOM 643 N N . LYS A 1 80 ? 7.264 13.023 -12.953 1.00 97.94 80 LYS A N 1
ATOM 644 C CA . LYS A 1 80 ? 8.305 14.057 -12.860 1.00 97.94 80 LYS A CA 1
ATOM 645 C C . LYS A 1 80 ? 9.660 13.438 -12.485 1.00 97.94 80 LYS A C 1
ATOM 647 O O . LYS A 1 80 ? 9.711 12.425 -11.782 1.00 97.94 80 LYS A O 1
ATOM 652 N N . PRO A 1 81 ? 10.784 14.098 -12.832 1.00 97.94 81 PRO A N 1
ATOM 653 C CA . PRO A 1 81 ? 12.121 13.601 -12.505 1.00 97.94 81 PRO A CA 1
ATOM 654 C C . PRO A 1 81 ? 12.352 13.311 -11.015 1.00 97.94 81 PRO A C 1
ATOM 656 O O . PRO A 1 81 ? 13.119 12.412 -10.688 1.00 97.94 81 PRO A O 1
ATOM 659 N N . GLY A 1 82 ? 11.702 14.055 -10.110 1.00 97.06 82 GLY A N 1
ATOM 660 C CA . GLY A 1 82 ? 11.763 13.800 -8.665 1.00 97.06 82 GLY A CA 1
ATOM 661 C C . GLY A 1 82 ? 11.205 12.427 -8.293 1.00 97.06 82 GLY A C 1
ATOM 662 O O . GLY A 1 82 ? 11.922 11.627 -7.701 1.00 97.06 82 GLY A O 1
ATOM 663 N N . THR A 1 83 ? 9.985 12.127 -8.740 1.00 97.00 83 THR A N 1
ATOM 664 C CA . THR A 1 83 ? 9.324 10.836 -8.513 1.00 97.00 83 THR A CA 1
ATOM 665 C C . THR A 1 83 ? 10.092 9.679 -9.149 1.00 97.00 83 THR A C 1
ATOM 667 O O . THR A 1 83 ? 10.277 8.648 -8.514 1.00 97.00 83 THR A O 1
ATOM 670 N N . ILE A 1 84 ? 10.635 9.852 -10.360 1.00 97.88 84 ILE A N 1
ATOM 671 C CA . ILE A 1 84 ? 11.476 8.820 -10.996 1.00 97.88 84 ILE A CA 1
ATOM 672 C C . ILE A 1 84 ? 12.728 8.528 -10.156 1.00 97.88 84 ILE A C 1
ATOM 674 O O . ILE A 1 84 ? 13.085 7.364 -9.966 1.00 97.88 84 ILE A O 1
ATOM 678 N N . ARG A 1 85 ? 13.411 9.567 -9.653 1.00 98.00 85 ARG A N 1
ATOM 679 C CA . ARG A 1 85 ? 14.593 9.390 -8.793 1.00 98.00 85 ARG A CA 1
ATOM 680 C C . ARG A 1 85 ? 14.244 8.667 -7.500 1.00 98.00 85 ARG A C 1
ATOM 682 O O . ARG A 1 85 ? 14.980 7.766 -7.111 1.00 98.00 85 ARG A O 1
ATOM 689 N N . GLU A 1 86 ? 13.138 9.039 -6.867 1.00 97.56 86 GLU A N 1
ATOM 690 C CA . GLU A 1 86 ? 12.681 8.396 -5.639 1.00 97.56 86 GLU A CA 1
ATOM 691 C C . GLU A 1 86 ? 12.350 6.919 -5.870 1.00 97.56 86 GLU A C 1
ATOM 693 O O . GLU A 1 86 ? 12.920 6.063 -5.198 1.00 97.56 86 GLU A O 1
ATOM 698 N N . LEU A 1 87 ? 11.551 6.596 -6.891 1.00 97.94 87 LEU A N 1
ATOM 699 C CA . LEU A 1 87 ? 11.237 5.209 -7.239 1.00 97.94 87 LEU A CA 1
ATOM 700 C C . LEU A 1 87 ? 12.504 4.396 -7.544 1.00 97.94 87 LEU A C 1
ATOM 702 O O . LEU A 1 87 ? 12.640 3.270 -7.073 1.00 97.94 87 LEU A O 1
ATOM 706 N N . ASN A 1 88 ? 13.466 4.963 -8.279 1.00 98.12 88 ASN A N 1
ATOM 707 C CA . ASN A 1 88 ? 14.754 4.311 -8.541 1.00 98.12 88 ASN A CA 1
ATOM 708 C C . ASN A 1 88 ? 15.582 4.077 -7.271 1.00 98.12 88 ASN A C 1
ATOM 710 O O . ASN A 1 88 ? 16.294 3.078 -7.191 1.00 98.12 88 ASN A O 1
ATOM 714 N N . SER A 1 89 ? 15.477 4.960 -6.276 1.00 96.94 89 SER A N 1
ATOM 715 C CA . SER A 1 89 ? 16.199 4.819 -5.007 1.00 96.94 89 SER A CA 1
ATOM 716 C C . SER A 1 89 ? 15.719 3.636 -4.158 1.00 96.94 89 SER A C 1
ATOM 718 O O . SER A 1 89 ? 16.433 3.205 -3.256 1.00 96.94 89 SER A O 1
ATOM 720 N N . THR A 1 90 ? 14.551 3.067 -4.476 1.00 97.62 90 THR A N 1
ATOM 721 C CA . THR A 1 90 ? 13.987 1.915 -3.756 1.00 97.62 90 THR A CA 1
ATOM 722 C C . THR A 1 90 ? 14.663 0.582 -4.084 1.00 97.62 90 THR A C 1
ATOM 724 O O . THR A 1 90 ? 14.364 -0.412 -3.436 1.00 97.62 90 THR A O 1
ATOM 727 N N . LEU A 1 91 ? 15.586 0.528 -5.055 1.00 96.88 91 LEU A N 1
ATOM 728 C CA . LEU A 1 91 ? 16.210 -0.723 -5.514 1.00 96.88 91 LEU A CA 1
ATOM 729 C C . LEU A 1 91 ? 16.888 -1.529 -4.392 1.00 96.88 91 LEU A C 1
ATOM 731 O O . LEU A 1 91 ? 16.911 -2.754 -4.450 1.00 96.88 91 LEU A O 1
ATOM 735 N N . SER A 1 92 ? 17.441 -0.854 -3.383 1.00 96.06 92 SER A N 1
ATOM 736 C CA . SER A 1 92 ? 18.079 -1.495 -2.225 1.00 96.06 92 SER A CA 1
ATOM 737 C C . SER A 1 92 ? 17.132 -1.735 -1.043 1.00 96.06 92 SER A C 1
ATOM 739 O O . SER A 1 92 ? 17.567 -2.262 -0.018 1.00 96.06 92 SER A O 1
ATOM 741 N N . GLN A 1 93 ? 15.864 -1.331 -1.147 1.00 96.06 93 GLN A N 1
ATOM 742 C CA . GLN A 1 93 ? 14.864 -1.520 -0.097 1.00 96.06 93 GLN A CA 1
ATOM 743 C C . GLN A 1 93 ? 14.293 -2.938 -0.128 1.00 96.06 93 GLN A C 1
ATOM 745 O O . GLN A 1 93 ? 14.340 -3.627 -1.146 1.00 96.06 93 GLN A O 1
ATOM 750 N N . GLN A 1 94 ? 13.734 -3.364 1.003 1.00 94.88 94 GLN A N 1
ATOM 751 C CA . GLN A 1 94 ? 13.016 -4.627 1.118 1.00 94.88 94 GLN A CA 1
ATOM 752 C C . GLN A 1 94 ? 11.696 -4.415 1.873 1.00 94.88 94 GLN A C 1
ATOM 754 O O . GLN A 1 94 ? 11.742 -4.159 3.079 1.00 94.88 94 GLN A O 1
ATOM 759 N N . PRO A 1 95 ? 10.537 -4.545 1.203 1.00 96.62 95 PRO A N 1
ATOM 760 C CA . PRO A 1 95 ? 10.369 -4.717 -0.250 1.00 96.62 95 PRO A CA 1
ATOM 761 C C . PRO A 1 95 ? 10.744 -3.452 -1.052 1.00 96.62 95 PRO A C 1
ATOM 763 O O . PRO A 1 95 ? 10.623 -2.332 -0.558 1.00 96.62 95 PRO A O 1
ATOM 766 N N . ALA A 1 96 ? 11.204 -3.634 -2.293 1.00 97.44 96 ALA A N 1
ATOM 767 C CA . ALA A 1 96 ? 11.458 -2.548 -3.246 1.00 97.44 96 ALA A CA 1
ATOM 768 C C . ALA A 1 96 ? 10.176 -2.160 -4.007 1.00 97.44 96 ALA A C 1
ATOM 770 O O . ALA A 1 96 ? 9.196 -2.901 -4.008 1.00 97.44 96 ALA A O 1
ATOM 771 N N . SER A 1 97 ? 10.171 -1.013 -4.693 1.00 98.00 97 SER A N 1
ATOM 772 C CA . SER A 1 97 ? 9.021 -0.623 -5.519 1.00 98.00 97 SER A CA 1
ATOM 773 C C . SER A 1 97 ? 8.829 -1.571 -6.708 1.00 98.00 97 SER A C 1
ATOM 775 O O . SER A 1 97 ? 9.786 -1.888 -7.420 1.00 98.00 97 SER A O 1
ATOM 777 N N . VAL A 1 98 ? 7.573 -1.908 -7.021 1.00 98.38 98 VAL A N 1
ATOM 778 C CA . VAL A 1 98 ? 7.215 -2.642 -8.251 1.00 98.38 98 VAL A CA 1
ATOM 779 C C . VAL A 1 98 ? 7.769 -1.965 -9.509 1.00 98.38 98 VAL A C 1
ATOM 781 O O . VAL A 1 98 ? 8.153 -2.645 -10.456 1.00 98.38 98 VAL A O 1
ATOM 784 N N . TYR A 1 99 ? 7.920 -0.632 -9.484 1.00 98.38 99 TYR A N 1
ATOM 785 C CA . TYR A 1 99 ? 8.544 0.126 -10.563 1.00 98.38 99 TYR A CA 1
ATOM 786 C C . TYR A 1 99 ? 9.928 -0.436 -10.909 1.00 98.38 99 TYR A C 1
ATOM 788 O O . TYR A 1 99 ? 10.220 -0.608 -12.090 1.00 98.38 99 TYR A O 1
ATOM 796 N N . VAL A 1 100 ? 10.788 -0.701 -9.909 1.00 98.12 100 VAL A N 1
ATOM 797 C CA . VAL A 1 100 ? 12.170 -1.212 -10.085 1.00 98.12 100 VAL A CA 1
ATOM 798 C C . VAL A 1 100 ? 12.258 -2.720 -10.225 1.00 98.12 100 VAL A C 1
ATOM 800 O O . VAL A 1 100 ? 13.184 -3.188 -10.881 1.00 98.12 100 VAL A O 1
ATOM 803 N N . GLN A 1 101 ? 11.304 -3.457 -9.665 1.00 97.88 101 GLN A N 1
ATOM 804 C CA . GLN A 1 101 ? 11.279 -4.915 -9.751 1.00 97.88 101 GLN A CA 1
ATOM 805 C C . GLN A 1 101 ? 10.779 -5.408 -11.115 1.00 97.88 101 GLN A C 1
ATOM 807 O O . GLN A 1 101 ? 11.329 -6.366 -11.648 1.00 97.88 101 GLN A O 1
ATOM 812 N N . HIS A 1 102 ? 9.789 -4.723 -11.696 1.00 97.88 102 HIS A N 1
ATOM 813 C CA . HIS A 1 102 ? 9.083 -5.158 -12.901 1.00 97.88 102 HIS A CA 1
ATOM 814 C C . HIS A 1 102 ? 8.870 -3.996 -13.877 1.00 97.88 102 HIS A C 1
ATOM 816 O O . HIS A 1 102 ? 7.757 -3.522 -14.105 1.00 97.88 102 HIS A O 1
ATOM 822 N N . ARG A 1 103 ? 9.967 -3.495 -14.455 1.00 97.75 103 ARG A N 1
ATOM 823 C CA . ARG A 1 103 ? 9.947 -2.385 -15.432 1.00 97.75 103 ARG A CA 1
ATOM 824 C C . ARG A 1 103 ? 9.076 -2.681 -16.652 1.00 97.75 103 ARG A C 1
ATOM 826 O O . ARG A 1 103 ? 8.476 -1.770 -17.212 1.00 97.75 103 ARG A O 1
ATOM 833 N N . ASP A 1 104 ? 9.026 -3.943 -17.053 1.00 98.25 104 ASP A N 1
ATOM 834 C CA . ASP A 1 104 ? 8.231 -4.483 -18.151 1.00 98.25 104 ASP A CA 1
ATOM 835 C C . ASP A 1 104 ? 6.715 -4.396 -17.898 1.00 98.25 104 ASP A C 1
ATOM 837 O O . ASP A 1 104 ? 5.938 -4.284 -18.853 1.00 98.25 104 ASP A O 1
ATOM 841 N N . TRP A 1 105 ? 6.289 -4.329 -16.631 1.00 98.44 105 TRP A N 1
ATOM 842 C CA . TRP A 1 105 ? 4.883 -4.152 -16.252 1.00 98.44 105 TRP A CA 1
ATOM 843 C C . TRP A 1 105 ? 4.418 -2.695 -16.317 1.00 98.44 105 TRP A C 1
ATOM 845 O O . TRP A 1 105 ? 3.219 -2.433 -16.250 1.00 98.44 105 TRP A O 1
ATOM 855 N N . ILE A 1 106 ? 5.337 -1.731 -16.435 1.00 98.25 106 ILE A N 1
ATOM 856 C CA . ILE A 1 106 ? 5.019 -0.307 -16.293 1.00 98.25 106 ILE A CA 1
ATOM 857 C C . ILE A 1 106 ? 4.547 0.296 -17.619 1.00 98.25 106 ILE A C 1
ATOM 859 O O . ILE A 1 106 ? 5.156 0.118 -18.677 1.00 98.25 106 ILE A O 1
ATOM 863 N N . ARG A 1 107 ? 3.465 1.067 -17.550 1.00 97.38 107 ARG A N 1
ATOM 864 C CA . ARG A 1 107 ? 2.950 1.940 -18.609 1.00 97.38 107 ARG A CA 1
ATOM 865 C C . ARG A 1 107 ? 2.832 3.365 -18.086 1.00 97.38 107 ARG A C 1
ATOM 867 O O . AR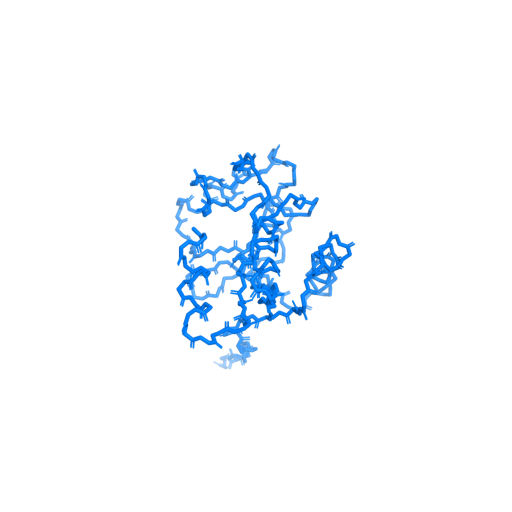G A 1 107 ? 2.806 3.605 -16.878 1.00 97.38 107 ARG A O 1
ATOM 874 N N . THR A 1 108 ? 2.718 4.308 -19.011 1.00 96.44 108 THR A N 1
ATOM 875 C CA . THR A 1 108 ? 2.420 5.705 -18.693 1.00 96.44 108 THR A CA 1
ATOM 876 C C . THR A 1 108 ? 0.986 6.000 -19.097 1.00 96.44 108 THR A C 1
ATOM 878 O O . THR A 1 108 ? 0.620 5.795 -20.252 1.00 96.44 108 THR A O 1
ATOM 881 N N . SER A 1 109 ? 0.183 6.489 -18.155 1.00 92.88 109 SER A N 1
ATOM 882 C CA . SER A 1 109 ? -1.185 6.946 -18.406 1.00 92.88 109 SER A CA 1
ATOM 883 C C . SER A 1 109 ? -1.340 8.370 -17.886 1.00 92.88 109 SER A C 1
ATOM 885 O O . SER A 1 109 ? -1.199 8.626 -16.688 1.00 92.88 109 SER A O 1
ATOM 887 N N . GLY A 1 110 ? -1.566 9.312 -18.805 1.00 92.19 110 GLY A N 1
ATOM 888 C CA . GLY A 1 110 ? -1.491 10.742 -18.510 1.00 92.19 110 GLY A CA 1
ATOM 889 C C . GLY A 1 110 ? -0.119 11.117 -17.950 1.00 92.19 110 GLY A C 1
ATOM 890 O O . GLY A 1 110 ? 0.910 10.865 -18.573 1.00 92.19 110 GLY A O 1
ATOM 891 N N . ASP A 1 111 ? -0.103 11.699 -16.755 1.00 94.38 111 ASP A N 1
ATOM 892 C CA . ASP A 1 111 ? 1.116 12.071 -16.050 1.00 94.38 111 ASP A CA 1
ATOM 893 C C . ASP A 1 111 ? 1.586 11.015 -15.046 1.00 94.38 111 ASP A C 1
ATOM 895 O O . ASP A 1 111 ? 2.467 11.330 -14.265 1.00 94.38 111 ASP A O 1
ATOM 899 N N . ARG A 1 112 ? 1.069 9.778 -15.047 1.00 95.19 112 ARG A N 1
ATOM 900 C CA . ARG A 1 112 ? 1.344 8.759 -14.010 1.00 95.19 112 ARG A CA 1
ATOM 901 C C . ARG A 1 112 ? 1.958 7.483 -14.567 1.00 95.19 112 ARG A C 1
ATOM 903 O O . ARG A 1 112 ? 1.688 7.108 -15.707 1.00 95.19 112 ARG A O 1
ATOM 910 N N . PHE A 1 113 ? 2.705 6.769 -13.724 1.00 97.62 113 PHE A N 1
ATOM 911 C CA . PHE A 1 113 ? 3.032 5.367 -13.970 1.00 97.62 113 PHE A CA 1
ATOM 912 C C . PHE A 1 113 ? 1.91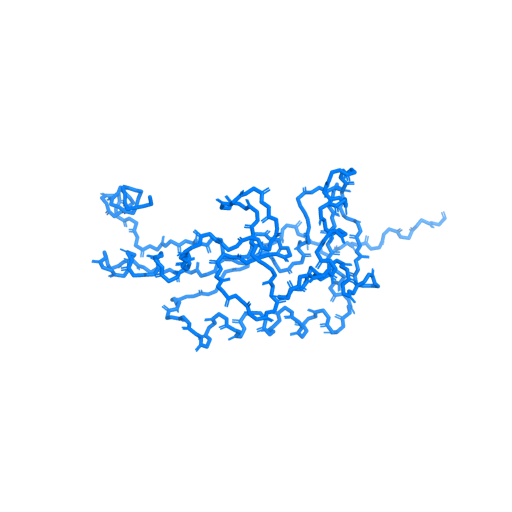8 4.459 -13.450 1.00 97.62 113 PHE A C 1
ATOM 914 O O . PHE A 1 113 ? 1.430 4.631 -12.328 1.00 97.62 113 PHE A O 1
ATOM 921 N N . VAL A 1 114 ? 1.545 3.479 -14.267 1.00 97.56 114 VAL A N 1
ATOM 922 C CA . VAL A 1 114 ? 0.535 2.462 -13.960 1.00 97.56 114 VAL A CA 1
ATOM 923 C C . VAL A 1 114 ? 1.044 1.080 -14.363 1.00 97.56 114 VAL A C 1
ATOM 925 O O . VAL A 1 114 ? 1.911 0.966 -15.228 1.00 97.56 114 VAL A O 1
ATOM 928 N N . LEU A 1 115 ? 0.517 0.038 -13.736 1.00 97.50 115 LEU A N 1
ATOM 929 C CA . LEU A 1 115 ? 0.732 -1.348 -14.139 1.00 97.50 115 LEU A CA 1
ATOM 930 C C . LEU A 1 115 ? -0.144 -1.684 -15.351 1.00 97.50 115 LEU A C 1
ATOM 932 O O . LEU A 1 115 ? -1.269 -1.195 -15.454 1.00 97.50 115 LEU A O 1
ATOM 936 N N . ASP A 1 116 ? 0.362 -2.521 -16.253 1.00 96.50 116 ASP A N 1
ATOM 937 C CA . ASP A 1 116 ? -0.399 -3.038 -17.390 1.00 96.50 116 ASP A CA 1
ATOM 938 C C . ASP A 1 116 ? -1.384 -4.135 -16.932 1.00 96.50 116 ASP A C 1
ATOM 940 O O . ASP A 1 116 ? -0.946 -5.225 -16.554 1.00 96.50 116 ASP A O 1
ATOM 944 N N . PRO A 1 117 ? -2.709 -3.897 -16.970 1.00 94.56 117 PRO A N 1
ATOM 945 C CA . PRO A 1 117 ? -3.697 -4.890 -16.550 1.00 94.56 117 PRO A CA 1
ATOM 946 C C . PRO A 1 117 ? -3.772 -6.104 -17.488 1.00 94.56 117 PRO A C 1
ATOM 948 O O . PRO A 1 117 ? -4.365 -7.116 -17.114 1.00 94.56 117 PRO A O 1
ATOM 951 N N . GLY A 1 118 ? -3.209 -6.017 -18.699 1.00 95.62 118 GLY A N 1
ATOM 952 C CA . GLY A 1 118 ? -3.181 -7.108 -19.672 1.00 95.62 118 GLY A CA 1
ATOM 953 C C . GLY A 1 118 ? -2.160 -8.204 -19.358 1.00 95.62 118 GLY A C 1
ATOM 954 O O . GLY A 1 118 ? -2.188 -9.248 -20.006 1.00 95.62 118 GLY A O 1
ATOM 955 N N . ILE A 1 119 ? -1.277 -7.989 -18.378 1.00 97.69 119 ILE A N 1
ATOM 956 C CA . ILE A 1 119 ? -0.264 -8.959 -17.948 1.00 97.69 119 ILE A CA 1
ATOM 957 C C . ILE A 1 119 ? -0.848 -9.827 -16.815 1.00 97.69 119 ILE A C 1
ATOM 959 O O . ILE A 1 119 ? -1.190 -9.278 -15.764 1.00 97.69 119 ILE A O 1
ATOM 963 N N . PRO A 1 120 ? -0.963 -11.161 -16.973 1.00 97.88 120 PRO A N 1
ATOM 964 C CA . PRO A 1 120 ? -1.502 -12.041 -15.930 1.00 97.88 120 PRO A CA 1
ATOM 965 C C . PRO A 1 120 ? -0.769 -11.928 -14.587 1.00 97.88 120 PRO A C 1
ATOM 967 O O . PRO A 1 120 ? -1.402 -11.849 -13.537 1.00 97.88 120 PRO A O 1
ATOM 970 N N . GLU A 1 121 ? 0.556 -11.801 -14.609 1.00 98.44 121 GLU A N 1
ATOM 971 C CA . GLU A 1 121 ? 1.383 -11.682 -13.407 1.00 98.44 121 GLU A CA 1
ATOM 972 C C . GLU A 1 121 ? 1.087 -10.398 -12.611 1.00 98.44 121 GLU A C 1
ATOM 974 O O . GLU A 1 121 ? 1.173 -10.397 -11.383 1.00 98.44 121 GLU A O 1
ATOM 979 N N . VAL A 1 122 ? 0.667 -9.315 -13.280 1.00 98.25 122 VAL A N 1
ATOM 980 C CA . VAL A 1 122 ? 0.193 -8.091 -12.611 1.00 98.25 122 VAL A CA 1
ATOM 981 C C . VAL A 1 122 ? -1.105 -8.366 -11.850 1.00 98.25 122 VAL A C 1
ATOM 983 O O . VAL A 1 122 ? -1.278 -7.884 -10.728 1.00 98.25 122 VAL A O 1
ATOM 986 N N . GLN A 1 123 ? -2.021 -9.143 -12.434 1.00 97.06 123 GLN A N 1
ATOM 987 C CA . GLN A 1 123 ? -3.297 -9.496 -11.802 1.00 97.06 123 GLN A CA 1
ATOM 988 C C . GLN A 1 123 ? -3.074 -10.377 -10.567 1.00 97.06 123 GLN A C 1
ATOM 990 O O . GLN A 1 123 ? -3.664 -10.122 -9.511 1.00 97.06 123 GLN A O 1
ATOM 995 N N . ASP A 1 124 ? -2.171 -11.354 -10.668 1.00 98.31 124 ASP A N 1
ATOM 996 C CA . ASP A 1 124 ? -1.767 -12.208 -9.548 1.00 98.31 124 ASP A CA 1
ATOM 997 C C . ASP A 1 124 ? -1.100 -11.392 -8.436 1.00 98.31 124 ASP A C 1
ATOM 999 O O . ASP A 1 124 ? -1.425 -11.547 -7.255 1.00 98.31 124 ASP A O 1
ATOM 1003 N N . TRP A 1 125 ? -0.217 -10.457 -8.798 1.00 98.31 125 TRP A N 1
ATOM 1004 C CA . TRP A 1 125 ? 0.449 -9.577 -7.843 1.00 98.31 125 TRP A CA 1
ATOM 1005 C C . TRP A 1 125 ? -0.548 -8.687 -7.086 1.00 98.31 125 TRP A C 1
ATOM 1007 O O . TRP A 1 125 ? -0.516 -8.643 -5.854 1.00 98.31 125 TRP A O 1
ATOM 1017 N N . ILE A 1 126 ? -1.499 -8.052 -7.780 1.00 97.81 126 ILE A N 1
ATOM 1018 C CA . ILE A 1 126 ? -2.570 -7.261 -7.145 1.00 97.81 126 ILE A CA 1
ATOM 1019 C C . ILE A 1 126 ? -3.424 -8.142 -6.227 1.00 97.81 126 ILE A C 1
ATOM 1021 O O . ILE A 1 126 ? -3.718 -7.753 -5.094 1.00 97.81 126 ILE A O 1
ATOM 1025 N N . THR A 1 127 ? -3.777 -9.348 -6.677 1.00 97.88 127 THR A N 1
ATOM 1026 C CA . THR A 1 127 ? -4.544 -10.312 -5.877 1.00 97.88 127 THR A CA 1
ATOM 1027 C C . THR A 1 127 ? -3.791 -10.691 -4.602 1.00 97.88 127 THR A C 1
ATOM 1029 O O . THR A 1 127 ? -4.388 -10.721 -3.526 1.00 97.88 127 THR A O 1
ATOM 1032 N N . SER A 1 128 ? -2.473 -10.897 -4.682 1.00 98.50 128 SER A N 1
ATOM 1033 C CA . SER A 1 128 ? -1.629 -11.221 -3.525 1.00 98.50 128 SER A CA 1
ATOM 1034 C C . SER A 1 128 ? -1.571 -10.094 -2.485 1.00 98.50 128 SER A C 1
ATOM 1036 O O . SER A 1 128 ? -1.563 -10.364 -1.285 1.00 98.50 128 SER A O 1
ATOM 1038 N N . ILE A 1 129 ? -1.609 -8.831 -2.922 1.00 98.38 129 ILE A N 1
ATOM 1039 C CA . ILE A 1 129 ? -1.646 -7.660 -2.033 1.00 98.38 129 ILE A CA 1
ATOM 1040 C C . ILE A 1 129 ? -2.971 -7.598 -1.275 1.00 98.38 129 ILE A C 1
ATOM 1042 O O . ILE A 1 129 ? -2.996 -7.379 -0.064 1.00 98.38 129 ILE A O 1
ATOM 1046 N N . VAL A 1 130 ? -4.084 -7.813 -1.977 1.00 98.31 130 VAL A N 1
ATOM 1047 C CA . VAL A 1 130 ? -5.410 -7.846 -1.348 1.00 98.31 130 VAL A CA 1
ATOM 1048 C C . VAL A 1 130 ? -5.497 -9.028 -0.384 1.00 98.31 130 VAL A C 1
ATOM 1050 O O . VAL A 1 130 ? -5.949 -8.853 0.747 1.00 98.31 130 VAL A O 1
ATOM 1053 N N . ALA A 1 131 ? -4.990 -10.199 -0.788 1.00 98.56 131 ALA A N 1
ATOM 1054 C CA . ALA A 1 131 ? -4.897 -11.394 0.048 1.00 98.56 131 ALA A CA 1
ATOM 1055 C C . ALA A 1 131 ? -4.077 -11.148 1.328 1.00 98.56 131 ALA A C 1
ATOM 1057 O O . ALA A 1 131 ? -4.470 -11.592 2.409 1.00 98.56 131 ALA A O 1
ATOM 1058 N N . GLU A 1 132 ? -2.965 -10.411 1.239 1.00 98.69 132 GLU A N 1
ATOM 1059 C CA . GLU A 1 132 ? -2.171 -10.027 2.409 1.00 98.69 132 GLU A CA 1
ATOM 1060 C C . GLU A 1 132 ? -3.007 -9.218 3.408 1.00 98.69 132 GLU A C 1
ATOM 1062 O O . GLU A 1 132 ? -2.974 -9.508 4.603 1.00 98.69 132 GLU A O 1
ATOM 1067 N N . VAL A 1 133 ? -3.782 -8.235 2.942 1.00 98.62 133 VAL A N 1
ATOM 1068 C CA . VAL A 1 133 ? -4.595 -7.405 3.839 1.00 98.62 133 VAL A CA 1
ATOM 1069 C C . VAL A 1 133 ? -5.726 -8.214 4.472 1.00 98.62 133 VAL A C 1
ATOM 1071 O O . VAL A 1 133 ? -5.853 -8.221 5.695 1.00 98.62 133 VAL A O 1
ATOM 1074 N N . VAL A 1 134 ? -6.516 -8.940 3.678 1.00 98.12 134 VAL A N 1
ATOM 1075 C CA . VAL A 1 134 ? -7.685 -9.677 4.201 1.00 98.12 134 VAL A CA 1
ATOM 1076 C C . VAL A 1 134 ? -7.303 -10.844 5.115 1.00 98.12 134 VAL A C 1
ATOM 1078 O O . VAL A 1 134 ? -8.092 -11.231 5.970 1.00 98.12 134 VAL A O 1
ATOM 1081 N N . SER A 1 135 ? -6.102 -11.413 4.960 1.00 98.25 135 SER A N 1
ATOM 1082 C CA . SER A 1 135 ? -5.620 -12.499 5.827 1.00 98.25 135 SER A CA 1
ATOM 1083 C C . SER A 1 135 ? -5.025 -12.010 7.148 1.00 98.25 135 SER A C 1
ATOM 1085 O O . SER A 1 135 ? -4.917 -12.792 8.092 1.00 98.25 135 SER A O 1
ATOM 1087 N N . ARG A 1 136 ? -4.620 -10.737 7.226 1.00 98.19 136 ARG A N 1
ATOM 1088 C CA . ARG A 1 136 ? -3.912 -10.170 8.384 1.00 98.19 136 ARG A CA 1
ATOM 1089 C C . ARG A 1 136 ? -4.750 -9.204 9.206 1.00 98.19 136 ARG A C 1
ATOM 1091 O O . ARG A 1 136 ? -4.471 -9.047 10.390 1.00 98.19 136 ARG A O 1
ATOM 1098 N N . TYR A 1 137 ? -5.737 -8.562 8.592 1.00 98.62 137 TYR A N 1
ATOM 1099 C CA . TYR A 1 137 ? -6.503 -7.489 9.210 1.00 98.62 137 TYR A CA 1
ATOM 1100 C C . TYR A 1 137 ? -8.002 -7.804 9.198 1.00 98.62 137 TYR A C 1
ATOM 1102 O O . TYR A 1 137 ? -8.514 -8.285 8.185 1.00 98.62 137 TYR A O 1
ATOM 1110 N N . PRO A 1 138 ? -8.736 -7.485 10.280 1.00 98.12 138 PRO A N 1
ATOM 1111 C CA . PRO A 1 138 ? -10.184 -7.668 10.358 1.00 98.12 138 PRO A CA 1
ATOM 1112 C C . PRO A 1 138 ? -10.934 -6.567 9.587 1.00 98.12 138 PRO A C 1
ATOM 1114 O O . PRO A 1 138 ? -11.728 -5.828 10.157 1.00 98.12 138 PRO A O 1
ATOM 1117 N N . VAL A 1 139 ? -10.653 -6.404 8.295 1.00 98.44 139 VAL A N 1
ATOM 1118 C CA . VAL A 1 139 ? -11.353 -5.428 7.447 1.00 98.44 139 VAL A CA 1
ATOM 1119 C C . VAL A 1 139 ? -12.797 -5.868 7.197 1.00 98.44 139 VAL A C 1
ATOM 1121 O O . VAL A 1 139 ? -13.074 -7.048 6.994 1.00 98.44 139 VAL A O 1
ATOM 1124 N N . ASP A 1 140 ? -13.723 -4.912 7.161 1.00 98.62 140 ASP A N 1
ATOM 1125 C CA . ASP A 1 140 ? -15.151 -5.169 6.927 1.00 98.62 140 ASP A CA 1
ATOM 1126 C C . ASP A 1 140 ? -15.501 -5.253 5.433 1.00 98.62 140 ASP A C 1
ATOM 1128 O O . ASP A 1 140 ? -16.586 -5.698 5.056 1.00 98.62 140 ASP A O 1
ATOM 1132 N N . GLY A 1 141 ? -14.580 -4.817 4.573 1.00 97.62 141 GLY A N 1
ATOM 1133 C CA . GLY A 1 141 ? -14.726 -4.874 3.129 1.00 97.62 141 GLY A CA 1
ATOM 1134 C C . GLY A 1 141 ? -13.466 -4.443 2.387 1.00 97.62 141 GLY A C 1
ATOM 1135 O O . GLY A 1 141 ? -12.534 -3.876 2.958 1.00 97.62 141 GLY A O 1
ATOM 1136 N N . VAL A 1 142 ? -13.463 -4.699 1.083 1.00 97.19 142 VAL A N 1
ATOM 1137 C CA . VAL A 1 142 ? -12.440 -4.232 0.143 1.00 97.19 142 VAL A CA 1
ATOM 1138 C C . VAL A 1 142 ? -13.119 -3.316 -0.866 1.00 97.19 142 VAL A C 1
ATOM 1140 O O . VAL A 1 142 ? -14.178 -3.647 -1.395 1.00 97.19 142 VAL A O 1
ATOM 1143 N N . GLN A 1 143 ? -12.516 -2.159 -1.118 1.00 96.56 143 GLN A N 1
ATOM 1144 C CA . GLN A 1 143 ? -12.971 -1.183 -2.101 1.00 96.56 143 GLN A CA 1
ATOM 1145 C C . GLN A 1 143 ? -11.848 -0.928 -3.105 1.00 96.56 143 GLN A C 1
ATOM 1147 O O . GLN A 1 143 ? -10.717 -0.644 -2.715 1.00 96.56 143 GLN A O 1
ATOM 1152 N N . PHE A 1 144 ? -12.156 -0.971 -4.398 1.00 91.94 144 PHE A N 1
ATOM 1153 C CA . PHE A 1 144 ? -11.235 -0.519 -5.439 1.00 91.94 144 PHE A CA 1
ATOM 1154 C C . PHE A 1 144 ? -11.668 0.836 -5.989 1.00 91.94 144 PHE A C 1
ATOM 1156 O O . PHE A 1 144 ? -12.861 1.123 -6.089 1.00 91.94 144 PHE A O 1
ATOM 1163 N N . ASP A 1 145 ? -10.684 1.657 -6.340 1.00 78.50 145 ASP A N 1
ATOM 1164 C CA . ASP A 1 145 ? -10.863 2.839 -7.178 1.00 78.50 145 ASP A CA 1
ATOM 1165 C C . ASP A 1 145 ? -9.787 2.822 -8.254 1.00 78.50 145 ASP A C 1
ATOM 1167 O O . ASP A 1 145 ? -8.598 2.760 -7.944 1.00 78.50 145 ASP A O 1
ATOM 1171 N N . ASP A 1 146 ? -10.218 2.905 -9.502 1.00 61.34 146 ASP A N 1
ATOM 1172 C CA . ASP A 1 146 ? -9.405 3.418 -10.586 1.00 61.34 146 ASP A CA 1
ATOM 1173 C C . ASP A 1 146 ? -10.341 3.901 -11.696 1.00 61.34 146 ASP A C 1
ATOM 1175 O O . ASP A 1 146 ? -11.037 3.115 -12.338 1.00 61.34 146 ASP A O 1
ATOM 1179 N N . TYR A 1 147 ? -10.316 5.207 -11.972 1.00 51.47 147 TYR A N 1
ATOM 1180 C CA . TYR A 1 147 ? -10.917 5.837 -13.157 1.00 51.47 147 TYR A CA 1
ATOM 1181 C C . TYR A 1 147 ? -10.161 5.469 -14.454 1.00 51.47 147 TYR A C 1
ATOM 1183 O O . TYR A 1 147 ? -10.004 6.289 -15.356 1.00 51.47 147 TYR A O 1
ATOM 1191 N N . LEU A 1 148 ? -9.643 4.246 -14.545 1.00 49.34 148 LEU A N 1
ATOM 1192 C CA . LEU A 1 148 ? -8.969 3.702 -15.715 1.00 49.34 148 LEU A CA 1
ATOM 1193 C C . LEU A 1 148 ? -9.956 2.772 -16.414 1.00 49.34 148 LEU A C 1
ATOM 1195 O O . LEU A 1 148 ? -9.860 1.549 -16.344 1.00 49.34 148 LEU A O 1
ATOM 1199 N N . ALA A 1 149 ? -10.937 3.374 -17.089 1.00 39.56 149 ALA A N 1
ATOM 1200 C CA . ALA A 1 149 ? -11.629 2.665 -18.150 1.00 39.56 149 ALA A CA 1
ATOM 1201 C C . ALA A 1 149 ? -10.561 2.170 -19.134 1.00 39.56 149 ALA A C 1
ATOM 1203 O O . ALA A 1 149 ? -9.686 2.940 -19.535 1.00 39.56 149 ALA A O 1
ATOM 1204 N N . ILE A 1 150 ? -10.623 0.877 -19.450 1.00 41.91 150 ILE A N 1
ATOM 1205 C CA . ILE A 1 150 ? -9.823 0.175 -20.455 1.00 41.91 150 ILE A CA 1
ATOM 1206 C C . ILE A 1 150 ? -9.478 1.148 -21.588 1.00 41.91 150 ILE A C 1
ATOM 1208 O O . ILE A 1 150 ? -10.381 1.655 -22.256 1.00 41.91 150 ILE A O 1
ATOM 1212 N N . LEU A 1 151 ? -8.186 1.440 -21.776 1.00 42.16 151 LEU A N 1
ATOM 1213 C CA . LEU A 1 151 ? -7.716 2.233 -22.907 1.00 42.16 151 LEU A CA 1
ATOM 1214 C C . LEU A 1 151 ? -8.170 1.512 -24.178 1.00 42.16 151 LEU A C 1
ATOM 1216 O O . LEU A 1 151 ? -7.607 0.489 -24.563 1.00 42.16 151 LEU A O 1
ATOM 1220 N N . SER A 1 152 ? -9.218 2.025 -24.819 1.00 40.16 152 SER A N 1
ATOM 1221 C CA . SER A 1 152 ? -9.574 1.621 -26.169 1.00 40.16 152 SER A CA 1
ATOM 1222 C C . SER A 1 152 ? -8.368 1.918 -27.052 1.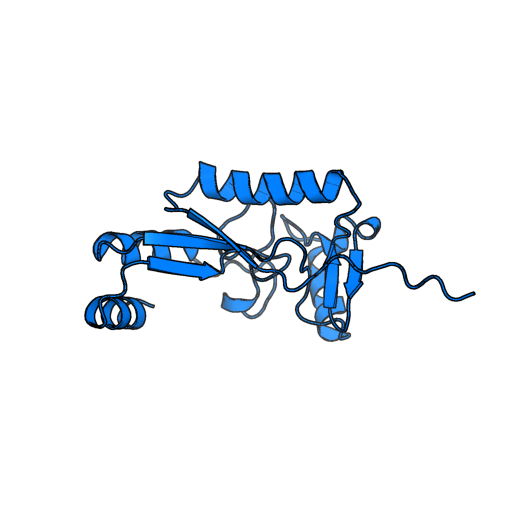00 40.16 152 SER A C 1
ATOM 1224 O O . SER A 1 152 ? -7.961 3.077 -27.158 1.00 40.16 152 SER A O 1
ATOM 1226 N N . HIS A 1 153 ? -7.795 0.883 -27.667 1.00 40.78 153 HIS A N 1
ATOM 1227 C CA . HIS A 1 153 ? -6.815 1.029 -28.734 1.00 40.78 153 HIS A CA 1
ATOM 1228 C C . HIS A 1 153 ? -7.347 2.026 -29.772 1.00 40.78 153 HIS A C 1
ATOM 1230 O O . HIS A 1 153 ? -8.230 1.693 -30.561 1.00 40.78 153 HIS A O 1
ATOM 1236 N N . GLN A 1 154 ? -6.806 3.244 -29.803 1.00 36.41 154 GLN A N 1
ATOM 1237 C CA . GLN A 1 154 ? -6.890 4.054 -31.008 1.00 36.41 154 GLN A CA 1
ATOM 1238 C C . GLN A 1 154 ? -5.842 3.520 -31.978 1.00 36.41 154 GLN A C 1
ATOM 1240 O O . GLN A 1 154 ? -4.679 3.911 -31.949 1.00 36.41 154 GLN A O 1
ATOM 1245 N N . VAL A 1 155 ? -6.269 2.588 -32.826 1.00 37.28 155 VAL A N 1
ATOM 1246 C CA . VAL A 1 155 ? -5.577 2.282 -34.077 1.00 37.28 155 VAL A CA 1
ATOM 1247 C C . VAL A 1 155 ? -5.716 3.529 -34.950 1.00 37.28 155 VAL A C 1
ATOM 1249 O O . VAL A 1 155 ? -6.820 3.863 -35.373 1.00 37.28 155 VAL A O 1
ATOM 1252 N N . HIS A 1 156 ? -4.632 4.275 -35.147 1.00 37.62 156 HIS A N 1
ATOM 1253 C CA . HIS A 1 156 ? -4.567 5.275 -36.212 1.00 37.62 156 HIS A CA 1
ATOM 1254 C C . HIS A 1 156 ? -4.130 4.557 -37.490 1.00 37.62 156 HIS A C 1
ATOM 1256 O O . HIS A 1 156 ? -3.103 3.874 -37.486 1.00 37.62 156 HIS A O 1
ATOM 1262 N N . GLY A 1 157 ? -4.976 4.649 -38.519 1.00 39.09 157 GLY A N 1
ATOM 1263 C CA . GLY A 1 157 ? -4.661 4.250 -39.892 1.00 39.09 157 GLY A CA 1
ATOM 1264 C C . GLY A 1 157 ? -3.869 5.306 -40.646 1.00 39.09 157 GLY A C 1
ATOM 1265 O O . GLY A 1 157 ? -3.583 6.375 -40.058 1.00 39.09 157 GLY A O 1
#